Protein AF-A0A133UGE2-F1 (afdb_monomer_lite)

Organism: NCBI:txid1698265

pLDDT: mean 78.45, std 8.92, range [45.41, 88.5]

InterPro domains:
  IPR004837 Sodium/calcium exchanger membrane region [PF01699] (4-87)
  IPR044880 NCX, central ion-binding domain superfamily [G3DSA:1.20.1420.30] (2-88)

Foldseek 3Di:
DDVVVVVVVVVNVVVVVVVVVCCVCVVVVVVVVVVPDDDDVCCVVPVVVLVVVLVVLVVVCVVVVDQDPVNVVVSVVSVVVSVVVVVVVD

Secondary structure (DSSP, 8-state):
--GGGGT-HHHHHHHHHHHHHHHHHHHHHHHHHHT-----HHIIIIIHHHHHHHHHHHHHHHHTT---HHHHHHHHHHHHHHHHHHHHH-

Sequence (90 aa):
MEPVRKGRESIAIGNIIGSLIFFSTGNIGLLALTRGFSTDPSVLSFYWPFLFISTALIAVLLYRGKIKRLEAAGLGTLYTVYWVLSYLVV

Radius of gyration: 15.96 Å; chains: 1; bounding box: 41×22×43 Å

Structure (mmCIF, N/CA/C/O backbone):
data_AF-A0A133UGE2-F1
#
_entry.id   AF-A0A133UGE2-F1
#
loop_
_atom_site.group_PDB
_atom_site.id
_atom_site.type_symbol
_atom_site.label_atom_id
_atom_site.label_alt_id
_atom_site.label_comp_id
_atom_site.label_asym_id
_atom_site.label_entity_id
_atom_site.label_seq_id
_atom_site.pdbx_PDB_ins_code
_atom_site.Cartn_x
_atom_site.Cartn_y
_atom_site.Cartn_z
_atom_site.occupancy
_atom_site.B_iso_or_equiv
_atom_site.auth_seq_id
_atom_site.auth_comp_id
_atom_site.auth_asym_id
_atom_site.auth_atom_id
_atom_site.pdbx_PDB_model_num
ATOM 1 N N . MET A 1 1 ? 0.034 -14.812 21.544 1.00 45.41 1 MET A N 1
ATOM 2 C CA . MET A 1 1 ? -0.927 -13.983 22.310 1.00 45.41 1 MET A CA 1
ATOM 3 C C . MET A 1 1 ? -1.089 -12.664 21.559 1.00 45.41 1 MET A C 1
ATOM 5 O O . MET A 1 1 ? -0.245 -11.792 21.713 1.00 45.41 1 MET A O 1
ATOM 9 N N . GLU A 1 2 ? -2.070 -12.551 20.662 1.00 53.75 2 GLU A N 1
ATOM 10 C CA . GLU A 1 2 ? -2.176 -11.402 19.746 1.00 53.75 2 GLU A CA 1
ATOM 11 C C . GLU A 1 2 ? -2.510 -10.088 20.487 1.00 53.75 2 GLU A C 1
ATOM 13 O O . GLU A 1 2 ? -3.403 -10.093 21.341 1.00 53.75 2 GLU A O 1
ATOM 18 N N . PRO A 1 3 ? -1.853 -8.953 20.164 1.00 55.56 3 PRO A N 1
ATOM 19 C CA . PRO A 1 3 ? -2.108 -7.647 20.792 1.00 55.56 3 PRO A CA 1
ATOM 20 C C . PRO A 1 3 ? -3.570 -7.181 20.677 1.00 55.56 3 PRO A C 1
ATOM 22 O O . PRO A 1 3 ? -4.063 -6.460 21.547 1.00 55.56 3 PRO A O 1
ATOM 25 N N . VAL A 1 4 ? -4.276 -7.658 19.645 1.00 55.34 4 VAL A N 1
ATOM 26 C CA . VAL A 1 4 ? -5.704 -7.410 19.395 1.00 55.34 4 VAL A CA 1
ATOM 27 C C . VAL A 1 4 ? -6.576 -7.893 20.564 1.00 55.34 4 VAL A C 1
ATOM 29 O O . VAL A 1 4 ? -7.483 -7.184 20.985 1.00 55.34 4 VAL A O 1
ATOM 32 N N . ARG A 1 5 ? -6.249 -9.035 21.195 1.00 56.81 5 ARG A N 1
ATOM 33 C CA . ARG A 1 5 ? -6.999 -9.578 22.353 1.00 56.81 5 ARG A CA 1
ATOM 34 C C . ARG A 1 5 ? -6.800 -8.791 23.653 1.00 56.81 5 ARG A C 1
ATOM 36 O O . ARG A 1 5 ? -7.510 -9.050 24.618 1.00 56.81 5 ARG A O 1
ATOM 43 N N . LYS A 1 6 ? -5.857 -7.841 23.699 1.00 60.22 6 LYS A N 1
ATOM 44 C CA . LYS A 1 6 ? -5.608 -6.964 24.859 1.00 60.22 6 LYS A CA 1
ATOM 45 C C . LY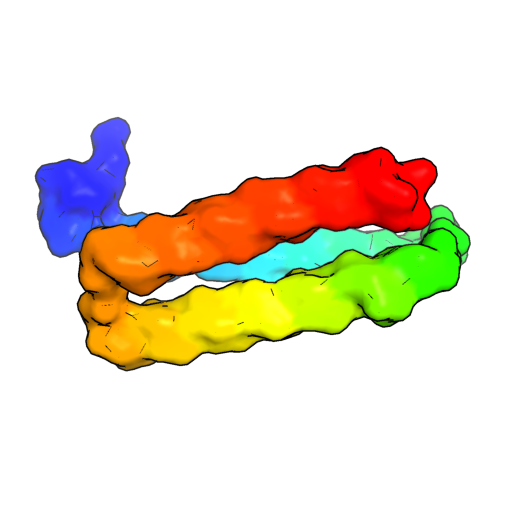S A 1 6 ? -6.146 -5.537 24.669 1.00 60.22 6 LYS A C 1
ATOM 47 O O . LYS A 1 6 ? -5.762 -4.656 25.434 1.00 60.22 6 LYS A O 1
ATOM 52 N N . GLY A 1 7 ? -6.967 -5.286 23.642 1.00 60.97 7 GLY A N 1
ATOM 53 C CA . GLY A 1 7 ? -7.470 -3.940 23.329 1.00 60.97 7 GLY A CA 1
ATOM 54 C C . GLY A 1 7 ? -6.380 -2.974 22.846 1.00 60.97 7 GLY A C 1
ATOM 55 O O . GLY A 1 7 ? -6.565 -1.763 22.883 1.00 60.97 7 GLY A O 1
ATOM 56 N N . ARG A 1 8 ? -5.219 -3.490 22.410 1.00 64.88 8 ARG A N 1
ATOM 57 C CA . ARG A 1 8 ? -4.097 -2.693 21.878 1.00 64.88 8 ARG A CA 1
ATOM 58 C C . ARG A 1 8 ? -4.075 -2.732 20.354 1.00 64.88 8 ARG A C 1
ATOM 60 O O . ARG A 1 8 ? -3.072 -3.070 19.729 1.00 64.88 8 ARG A O 1
ATOM 67 N N . GLU A 1 9 ? -5.220 -2.404 19.777 1.00 70.31 9 GLU A N 1
ATOM 68 C CA . GLU A 1 9 ? -5.496 -2.429 18.338 1.00 70.31 9 GLU A CA 1
ATOM 69 C C . GLU A 1 9 ? -4.508 -1.537 17.573 1.00 70.31 9 GLU A C 1
ATOM 71 O O . GLU A 1 9 ? -3.931 -1.946 16.568 1.00 70.31 9 GLU A O 1
ATOM 76 N N . SER A 1 10 ? -4.209 -0.363 18.134 1.00 69.62 10 SER A N 1
ATOM 77 C CA . SER A 1 10 ? -3.241 0.597 17.597 1.00 69.62 10 SER A CA 1
ATOM 78 C C . SER A 1 10 ? -1.814 0.045 17.499 1.00 69.62 10 SER A C 1
ATOM 80 O O . SER A 1 10 ? -1.109 0.355 16.543 1.00 69.62 10 SER A O 1
ATOM 82 N N . ILE A 1 11 ? -1.389 -0.811 18.437 1.00 75.62 11 ILE A N 1
ATOM 83 C CA . ILE A 1 11 ? -0.053 -1.431 18.413 1.00 75.62 11 ILE A CA 1
ATOM 84 C C . ILE A 1 11 ? 0.020 -2.512 17.334 1.00 75.62 11 ILE A C 1
ATOM 86 O O . ILE A 1 11 ? 1.014 -2.593 16.617 1.00 75.62 11 ILE A O 1
ATOM 90 N N . ALA A 1 12 ? -1.030 -3.328 17.189 1.00 74.56 12 ALA A N 1
ATOM 91 C CA . ALA A 1 12 ? -1.095 -4.329 16.123 1.00 74.56 12 ALA A CA 1
ATOM 92 C C . ALA A 1 12 ? -1.049 -3.669 14.736 1.00 74.56 12 ALA A C 1
ATOM 94 O O . ALA A 1 12 ? -0.270 -4.086 13.881 1.00 74.56 12 ALA A O 1
ATOM 95 N N . ILE A 1 13 ? -1.826 -2.598 14.550 1.00 77.75 13 ILE A N 1
ATOM 96 C CA . ILE A 1 13 ? -1.844 -1.793 13.324 1.00 77.75 13 ILE A CA 1
ATOM 97 C C . ILE A 1 13 ? -0.459 -1.193 13.049 1.00 77.75 13 ILE A C 1
ATOM 99 O O . ILE A 1 13 ? 0.063 -1.345 11.947 1.00 77.75 13 ILE A O 1
ATOM 103 N N . GLY A 1 14 ? 0.166 -0.567 14.052 1.00 80.12 14 GLY A N 1
ATOM 104 C CA . GLY A 1 14 ? 1.499 0.023 13.911 1.00 80.12 14 GLY A CA 1
ATOM 105 C C . GLY A 1 14 ? 2.566 -0.998 13.512 1.00 80.12 14 GLY A C 1
ATOM 106 O O . GLY A 1 14 ? 3.400 -0.708 12.658 1.00 80.12 14 GLY A O 1
ATOM 107 N N . ASN A 1 15 ? 2.497 -2.215 14.059 1.00 84.06 15 ASN A N 1
ATOM 108 C CA . ASN A 1 15 ? 3.422 -3.288 13.702 1.00 84.06 15 ASN A CA 1
ATOM 109 C C . ASN A 1 15 ? 3.254 -3.730 12.238 1.00 84.06 15 ASN A C 1
ATOM 111 O O . ASN A 1 15 ? 4.241 -3.853 11.519 1.00 84.06 15 ASN A O 1
ATOM 115 N N . ILE A 1 16 ? 2.011 -3.906 11.774 1.00 82.00 16 ILE A N 1
ATOM 116 C CA . ILE A 1 16 ? 1.712 -4.290 10.383 1.00 82.00 16 ILE A CA 1
ATOM 117 C C . ILE A 1 16 ? 2.200 -3.216 9.403 1.00 82.00 16 ILE A C 1
ATOM 119 O O . ILE A 1 16 ? 2.890 -3.534 8.434 1.00 82.00 16 ILE A O 1
ATOM 123 N N . ILE A 1 17 ? 1.885 -1.944 9.670 1.00 82.31 17 ILE A N 1
ATOM 124 C CA . ILE A 1 17 ? 2.305 -0.821 8.819 1.00 82.31 17 ILE A CA 1
ATOM 125 C C . ILE A 1 17 ? 3.831 -0.712 8.792 1.00 82.31 17 ILE A C 1
ATOM 127 O O . ILE A 1 17 ? 4.418 -0.582 7.719 1.00 82.31 17 ILE A O 1
ATOM 131 N N . GLY A 1 18 ? 4.479 -0.799 9.959 1.00 82.12 18 GLY A N 1
ATOM 132 C CA . GLY A 1 18 ? 5.933 -0.722 10.077 1.00 82.12 18 GLY A CA 1
ATOM 133 C C . GLY A 1 18 ? 6.638 -1.822 9.285 1.00 82.12 18 GLY A C 1
ATOM 134 O O . GLY A 1 18 ? 7.565 -1.535 8.530 1.00 82.12 18 GLY A O 1
ATOM 135 N N . SER A 1 19 ? 6.155 -3.066 9.382 1.00 83.50 19 SER A N 1
ATOM 136 C CA . SER A 1 19 ? 6.667 -4.169 8.565 1.00 83.50 19 SER A CA 1
ATOM 137 C C . SER A 1 19 ? 6.455 -3.925 7.068 1.00 83.50 19 SER A C 1
ATOM 139 O O . SER A 1 19 ? 7.382 -4.156 6.297 1.00 83.50 19 SER A O 1
ATOM 141 N N . LEU A 1 20 ? 5.293 -3.415 6.637 1.00 85.00 20 LEU A N 1
ATOM 142 C CA . LEU A 1 20 ? 5.040 -3.112 5.220 1.00 85.00 20 LEU A CA 1
ATOM 143 C C . LEU A 1 20 ? 5.995 -2.048 4.668 1.00 85.00 20 LEU A C 1
ATOM 145 O O . LEU A 1 20 ? 6.544 -2.221 3.579 1.00 85.00 20 LEU A O 1
ATOM 149 N N . ILE A 1 21 ? 6.206 -0.958 5.410 1.00 85.62 21 ILE A N 1
ATOM 150 C CA . ILE A 1 21 ? 7.123 0.120 5.011 1.00 85.62 21 ILE A CA 1
ATOM 151 C C . ILE A 1 21 ? 8.557 -0.408 4.934 1.00 85.62 21 ILE A C 1
ATOM 153 O O . ILE A 1 21 ? 9.266 -0.112 3.968 1.00 85.62 21 ILE A O 1
ATOM 157 N N . PHE A 1 22 ? 8.969 -1.217 5.917 1.00 87.44 22 PHE A N 1
ATOM 158 C CA . PHE A 1 22 ? 10.296 -1.821 5.940 1.00 87.44 22 PHE A CA 1
ATOM 159 C C . PHE A 1 22 ? 10.502 -2.792 4.777 1.00 87.44 22 PHE A C 1
ATOM 161 O O . PHE A 1 22 ? 11.514 -2.698 4.098 1.00 87.44 22 PHE A O 1
ATOM 168 N N . PHE A 1 23 ? 9.549 -3.681 4.491 1.00 85.62 23 PHE A N 1
ATOM 169 C CA . PHE A 1 23 ? 9.667 -4.599 3.358 1.00 85.62 23 PHE A CA 1
ATOM 170 C C . PHE A 1 23 ? 9.667 -3.865 2.021 1.00 85.62 23 PHE A C 1
ATOM 172 O O . PHE A 1 23 ? 10.489 -4.173 1.163 1.00 85.62 23 PHE A O 1
ATOM 179 N N . SER A 1 24 ? 8.792 -2.872 1.854 1.00 83.25 24 SER A N 1
ATOM 180 C CA . SER A 1 24 ? 8.696 -2.126 0.596 1.00 83.25 24 SER A CA 1
ATOM 181 C C . SER A 1 24 ? 9.972 -1.326 0.345 1.00 83.25 24 SER A C 1
ATOM 183 O O . SER A 1 24 ? 10.562 -1.426 -0.720 1.00 83.25 24 SER A O 1
ATOM 185 N N . THR A 1 25 ? 10.459 -0.587 1.342 1.00 85.06 25 THR A N 1
ATOM 186 C CA . THR A 1 25 ? 11.663 0.246 1.188 1.00 85.06 25 THR A CA 1
ATOM 187 C C . THR A 1 25 ? 12.944 -0.582 1.236 1.00 85.06 25 THR A C 1
ATOM 189 O O . THR A 1 25 ? 13.843 -0.386 0.425 1.00 85.06 25 THR A O 1
ATOM 192 N N . GLY A 1 26 ? 13.038 -1.516 2.181 1.00 86.56 26 GLY A N 1
ATOM 193 C CA . GLY A 1 26 ? 14.226 -2.322 2.442 1.00 86.56 26 GLY A CA 1
ATOM 194 C C . GLY A 1 26 ? 14.531 -3.299 1.314 1.00 86.56 26 GLY A C 1
ATOM 195 O O . GLY A 1 26 ? 15.661 -3.326 0.832 1.00 86.56 26 GLY A O 1
ATOM 196 N N . ASN A 1 27 ? 13.531 -4.045 0.831 1.00 85.50 27 ASN A N 1
ATOM 197 C CA . ASN A 1 27 ? 13.752 -4.977 -0.276 1.00 85.50 27 ASN A CA 1
ATOM 198 C C . ASN A 1 27 ? 14.066 -4.221 -1.570 1.00 85.50 27 ASN A C 1
ATOM 200 O O . ASN A 1 27 ? 15.024 -4.573 -2.251 1.00 85.50 27 ASN A O 1
ATOM 204 N N . ILE A 1 28 ? 13.310 -3.163 -1.897 1.00 83.75 28 ILE A N 1
ATOM 205 C CA . ILE A 1 28 ? 13.561 -2.364 -3.109 1.00 83.75 28 ILE A CA 1
ATOM 206 C C . ILE A 1 28 ? 14.930 -1.681 -3.032 1.00 83.75 28 ILE A C 1
ATOM 208 O O . ILE A 1 28 ? 15.673 -1.706 -4.007 1.00 83.75 28 ILE A O 1
ATOM 212 N N . GLY A 1 29 ? 15.301 -1.114 -1.881 1.00 84.44 29 GLY A N 1
ATOM 213 C CA . GLY A 1 29 ? 16.608 -0.488 -1.678 1.00 84.44 29 GLY A CA 1
ATOM 214 C C . GLY A 1 29 ? 17.760 -1.480 -1.832 1.00 84.44 29 GLY A C 1
ATOM 215 O O . GLY A 1 29 ? 18.749 -1.178 -2.498 1.00 84.44 29 GLY A O 1
ATOM 216 N N . LEU A 1 30 ? 17.611 -2.693 -1.293 1.00 87.75 30 LEU A N 1
ATOM 217 C CA . LEU A 1 30 ? 18.599 -3.755 -1.463 1.00 87.75 30 LEU A CA 1
ATOM 218 C C . LEU A 1 30 ? 18.705 -4.210 -2.929 1.00 87.75 30 LEU A C 1
ATOM 220 O O . LEU A 1 30 ? 19.811 -4.362 -3.442 1.00 87.75 30 LEU A O 1
ATOM 224 N N . LEU A 1 31 ? 17.574 -4.366 -3.624 1.00 84.94 31 LEU A N 1
ATOM 225 C CA . LEU A 1 31 ? 17.529 -4.697 -5.055 1.00 84.94 31 LEU A CA 1
ATOM 226 C C . LEU A 1 31 ? 18.122 -3.584 -5.936 1.00 84.94 31 LEU A C 1
ATOM 228 O O . LEU A 1 31 ? 18.772 -3.860 -6.944 1.00 84.94 31 LEU A O 1
ATOM 232 N N . ALA A 1 32 ? 17.945 -2.319 -5.554 1.00 83.50 32 ALA A N 1
ATOM 233 C CA . ALA A 1 32 ? 18.528 -1.182 -6.259 1.00 83.50 32 ALA A CA 1
ATOM 234 C C . ALA A 1 32 ? 20.064 -1.171 -6.162 1.00 83.50 32 ALA A C 1
ATOM 236 O O . ALA A 1 32 ? 20.739 -0.819 -7.133 1.00 83.50 32 ALA A O 1
ATOM 237 N N . LEU A 1 33 ? 20.626 -1.600 -5.024 1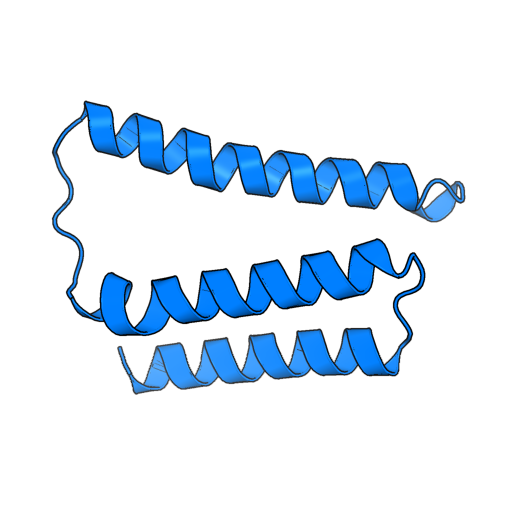.00 87.62 33 LEU A N 1
ATOM 238 C CA . LEU A 1 33 ? 22.077 -1.718 -4.833 1.00 87.62 33 LEU A CA 1
ATOM 239 C C . LEU A 1 33 ? 22.695 -2.814 -5.706 1.00 87.62 33 LEU A C 1
ATOM 241 O O . LEU A 1 33 ? 23.805 -2.639 -6.205 1.00 87.62 33 LEU A O 1
ATOM 245 N N . THR A 1 34 ? 21.987 -3.924 -5.923 1.00 85.62 34 THR A N 1
ATOM 246 C CA . THR A 1 34 ? 22.492 -5.043 -6.731 1.00 85.62 34 THR A CA 1
ATOM 247 C C . THR A 1 34 ? 22.365 -4.813 -8.242 1.00 85.62 34 THR A C 1
ATOM 249 O O . THR A 1 34 ? 22.951 -5.574 -9.007 1.00 85.62 34 THR A O 1
ATOM 252 N N . ARG A 1 35 ? 21.648 -3.762 -8.690 1.00 70.56 35 ARG A N 1
ATOM 253 C CA . ARG A 1 35 ? 21.459 -3.346 -10.105 1.00 70.56 35 ARG A CA 1
ATOM 254 C C . ARG A 1 35 ? 20.991 -4.454 -11.067 1.00 70.56 35 ARG A C 1
ATOM 256 O O . ARG A 1 35 ? 21.095 -4.303 -12.281 1.00 70.56 35 ARG A O 1
ATOM 263 N N . GLY A 1 36 ? 20.458 -5.551 -10.538 1.00 67.69 36 GLY A N 1
ATOM 264 C CA . GLY A 1 36 ? 20.202 -6.787 -11.277 1.00 67.69 36 GLY A CA 1
ATOM 265 C C . GLY A 1 36 ? 18.726 -7.124 -11.444 1.00 67.69 36 GLY A C 1
ATOM 266 O O . GLY A 1 36 ? 18.375 -8.293 -11.325 1.00 67.69 36 GLY A O 1
ATOM 267 N N . PHE A 1 37 ? 17.849 -6.142 -11.672 1.00 69.31 37 PHE A N 1
ATOM 268 C CA . PHE A 1 37 ? 16.437 -6.433 -11.929 1.00 69.31 37 PHE A CA 1
ATOM 269 C C . PHE A 1 37 ? 15.949 -5.753 -13.210 1.00 69.31 37 PHE A C 1
ATOM 271 O O . PHE A 1 37 ? 16.083 -4.546 -13.390 1.00 69.31 37 PHE A O 1
ATOM 278 N N . SER A 1 38 ? 15.395 -6.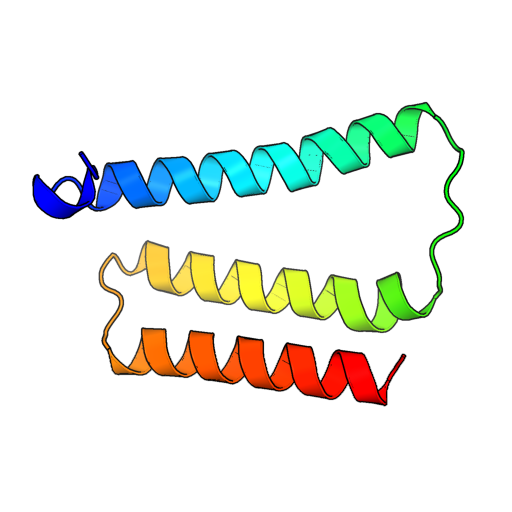558 -14.116 1.00 69.25 38 SER A N 1
ATOM 279 C CA . SER A 1 38 ? 14.562 -6.075 -15.215 1.00 69.25 38 SER A CA 1
ATOM 280 C C . SER A 1 38 ? 13.118 -6.160 -14.745 1.00 69.25 38 SER A C 1
ATOM 282 O O . SER A 1 38 ? 12.610 -7.251 -14.498 1.00 69.25 38 SER A O 1
ATOM 284 N N . THR A 1 39 ? 12.476 -5.013 -14.550 1.00 70.44 39 THR A N 1
ATOM 285 C CA . THR A 1 39 ? 11.041 -4.956 -14.253 1.00 70.44 39 THR A CA 1
ATOM 286 C C . THR A 1 39 ? 10.251 -5.146 -15.535 1.00 70.44 39 THR A C 1
ATOM 288 O O . THR A 1 39 ? 10.471 -4.417 -16.502 1.00 70.44 39 THR A O 1
ATOM 291 N N . ASP A 1 40 ? 9.307 -6.083 -15.523 1.00 77.69 40 ASP A N 1
ATOM 292 C CA . ASP A 1 40 ? 8.316 -6.191 -16.588 1.00 77.69 40 ASP A CA 1
ATOM 293 C C . ASP A 1 40 ? 7.522 -4.868 -16.681 1.00 77.69 40 ASP A C 1
ATOM 295 O O . ASP A 1 40 ? 7.154 -4.319 -15.633 1.00 77.69 40 ASP A O 1
ATOM 299 N N . PRO A 1 41 ? 7.252 -4.322 -17.881 1.00 77.69 41 PRO A N 1
ATOM 300 C CA . PRO A 1 41 ? 6.464 -3.097 -18.041 1.00 77.69 41 PRO A CA 1
ATOM 301 C C . PRO A 1 41 ? 5.110 -3.147 -17.315 1.00 77.69 41 PRO A C 1
ATOM 303 O O . PRO A 1 41 ? 4.637 -2.130 -16.802 1.00 77.69 41 PRO A O 1
ATOM 306 N N . SER A 1 42 ? 4.530 -4.343 -17.185 1.00 76.00 42 SER A N 1
ATOM 307 C CA . SER A 1 42 ? 3.285 -4.593 -16.454 1.00 76.00 42 SER A CA 1
ATOM 308 C C . SER A 1 42 ? 3.390 -4.183 -14.981 1.00 76.00 42 SER A C 1
ATOM 310 O O . SER A 1 42 ? 2.425 -3.686 -14.401 1.00 76.00 42 SER A O 1
ATOM 312 N N . VAL A 1 43 ? 4.578 -4.300 -14.373 1.00 77.06 43 VAL A N 1
ATOM 313 C CA . VAL A 1 43 ? 4.846 -3.885 -12.985 1.00 77.06 43 VAL A CA 1
ATOM 314 C C . VAL A 1 43 ? 4.646 -2.385 -12.803 1.00 77.06 43 VAL A C 1
ATOM 316 O O . VAL A 1 43 ? 4.006 -1.967 -11.838 1.00 77.06 43 VAL A O 1
ATOM 319 N N . LEU A 1 44 ? 5.136 -1.574 -13.742 1.00 78.50 44 LEU A N 1
ATOM 320 C CA . LEU A 1 44 ? 4.992 -0.119 -13.682 1.00 78.50 44 LEU A CA 1
ATOM 321 C C . LEU A 1 44 ? 3.585 0.354 -14.056 1.00 78.50 44 LEU A C 1
ATOM 323 O O . LEU A 1 44 ? 3.096 1.307 -13.453 1.00 78.50 44 LEU A O 1
ATOM 327 N N . SER A 1 45 ? 2.926 -0.291 -15.019 1.00 79.69 45 SER A N 1
ATOM 328 C CA . SER A 1 45 ? 1.608 0.150 -15.493 1.00 79.69 45 SER A CA 1
ATOM 329 C C . SER A 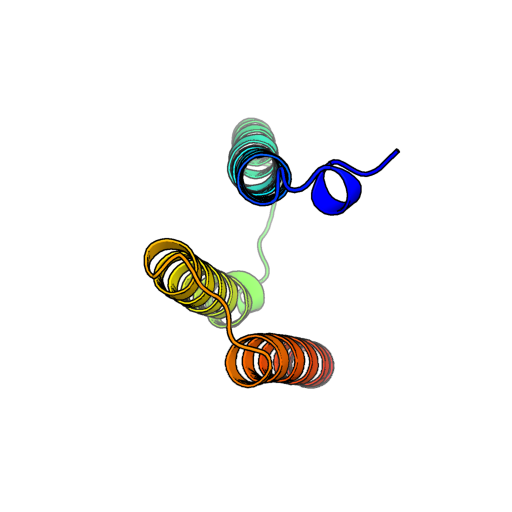1 45 ? 0.432 -0.386 -14.673 1.00 79.69 45 SER A C 1
ATOM 331 O O . SER A 1 45 ? -0.598 0.279 -14.610 1.00 79.69 45 SER A O 1
ATOM 333 N N . PHE A 1 46 ? 0.564 -1.554 -14.038 1.00 78.88 46 PHE A N 1
ATOM 334 C CA . PHE A 1 46 ? -0.540 -2.217 -13.336 1.00 78.88 46 PHE A CA 1
ATOM 335 C C . PHE A 1 46 ? -0.285 -2.351 -11.831 1.00 78.88 46 PHE A C 1
ATOM 337 O O . PHE A 1 46 ? -1.074 -1.871 -11.017 1.00 78.88 46 PHE A O 1
ATOM 344 N N . TYR A 1 47 ? 0.847 -2.943 -11.445 1.00 79.62 47 TYR A N 1
ATOM 345 C CA . TYR A 1 47 ? 1.123 -3.271 -10.043 1.00 79.62 47 TYR A CA 1
ATOM 346 C C . TYR A 1 47 ? 1.428 -2.037 -9.184 1.00 79.62 47 TYR A C 1
ATOM 348 O O . TYR A 1 47 ? 0.895 -1.903 -8.083 1.00 79.62 47 TYR A O 1
ATOM 356 N N . TRP A 1 48 ? 2.248 -1.111 -9.687 1.00 82.19 48 TRP A N 1
ATOM 357 C CA . TRP A 1 48 ? 2.627 0.111 -8.969 1.00 82.19 48 TRP A CA 1
ATOM 358 C C . TRP A 1 48 ? 1.445 1.050 -8.681 1.00 82.19 48 TRP A C 1
ATOM 360 O O . TRP A 1 48 ? 1.260 1.415 -7.516 1.00 82.19 48 TRP A O 1
ATOM 370 N N . PRO A 1 49 ? 0.606 1.424 -9.670 1.00 83.62 49 PRO A N 1
ATOM 371 C CA . PRO A 1 49 ? -0.558 2.269 -9.421 1.00 83.62 49 PRO A CA 1
ATOM 372 C C . PRO A 1 49 ? -1.538 1.618 -8.447 1.00 83.62 49 PRO A C 1
ATOM 374 O O . PRO A 1 49 ? -2.042 2.281 -7.542 1.00 83.62 49 PRO A O 1
ATOM 377 N N . PHE A 1 50 ? -1.766 0.307 -8.579 1.00 82.25 50 PHE A N 1
ATOM 378 C CA . PHE A 1 50 ? -2.674 -0.417 -7.697 1.00 82.25 50 PHE A CA 1
ATOM 379 C C . PHE A 1 50 ? -2.165 -0.457 -6.250 1.00 82.25 50 PHE A C 1
ATOM 381 O O . PHE A 1 50 ? -2.924 -0.211 -5.306 1.00 82.25 50 PHE A O 1
ATOM 388 N N . LEU A 1 51 ? -0.867 -0.708 -6.063 1.00 83.19 51 LEU A N 1
ATOM 389 C CA . LEU A 1 51 ? -0.218 -0.673 -4.753 1.00 83.19 51 LEU A CA 1
ATOM 390 C C . LEU A 1 51 ? -0.320 0.719 -4.123 1.00 83.19 51 LEU A C 1
ATOM 392 O O . LEU A 1 51 ? -0.643 0.838 -2.942 1.00 83.19 51 LEU A O 1
ATOM 396 N N . PHE A 1 52 ? -0.113 1.776 -4.908 1.00 84.50 52 PHE A N 1
ATOM 397 C CA . PHE A 1 52 ? -0.203 3.147 -4.416 1.00 84.50 52 PHE A CA 1
ATOM 398 C C . PHE A 1 52 ? -1.636 3.521 -4.008 1.00 84.50 52 PHE A C 1
ATOM 400 O O . PHE A 1 52 ? -1.848 4.033 -2.909 1.00 84.50 52 PHE A O 1
ATOM 407 N N . ILE A 1 53 ? -2.631 3.208 -4.846 1.00 85.88 53 ILE A N 1
ATOM 408 C CA . ILE A 1 53 ? -4.052 3.489 -4.578 1.00 85.88 53 ILE A CA 1
ATOM 409 C C . ILE A 1 53 ? -4.534 2.728 -3.341 1.00 85.88 53 ILE A C 1
ATOM 411 O O . ILE A 1 53 ? -5.156 3.316 -2.457 1.00 85.88 53 ILE A O 1
ATOM 415 N N . SER A 1 54 ? -4.234 1.431 -3.253 1.00 82.44 54 SER A N 1
ATOM 416 C CA . SER A 1 54 ? -4.645 0.602 -2.114 1.00 82.44 54 SER A CA 1
ATOM 417 C C . SER A 1 54 ? -3.978 1.052 -0.814 1.00 82.44 54 SER A C 1
ATOM 419 O O . SER A 1 54 ? -4.659 1.201 0.201 1.00 82.44 54 SER A O 1
ATOM 421 N N . THR A 1 55 ? -2.680 1.365 -0.846 1.00 83.62 55 THR A N 1
ATOM 422 C CA . THR A 1 55 ? -1.948 1.882 0.319 1.00 83.62 55 THR A CA 1
ATOM 423 C C . THR A 1 55 ? -2.496 3.236 0.769 1.00 83.62 55 THR A C 1
ATOM 425 O O . THR A 1 55 ? -2.727 3.433 1.961 1.00 83.62 55 THR A O 1
ATOM 428 N N . ALA A 1 56 ? -2.770 4.153 -0.164 1.00 84.88 56 ALA A N 1
ATOM 429 C CA . ALA A 1 56 ? -3.363 5.451 0.147 1.00 84.88 56 ALA A CA 1
ATOM 430 C C . ALA A 1 56 ? -4.770 5.305 0.749 1.00 84.88 56 ALA A C 1
ATOM 432 O O . ALA A 1 56 ? -5.083 5.941 1.755 1.00 84.88 56 ALA A O 1
ATOM 433 N N . LEU A 1 57 ? -5.603 4.423 0.188 1.00 83.75 57 LEU A N 1
ATOM 434 C CA . LEU A 1 57 ? -6.942 4.147 0.705 1.00 83.75 57 LEU A CA 1
ATOM 435 C C . LEU A 1 57 ? -6.887 3.594 2.136 1.00 83.75 57 LEU A C 1
ATOM 437 O O . LEU A 1 57 ? -7.611 4.066 3.013 1.00 83.75 57 LEU A O 1
ATOM 441 N N . ILE A 1 58 ? -5.993 2.635 2.387 1.00 81.94 58 ILE A N 1
ATOM 442 C CA . ILE A 1 58 ? -5.770 2.067 3.720 1.00 81.94 58 ILE A CA 1
ATOM 443 C C . ILE A 1 58 ? -5.280 3.150 4.690 1.00 81.94 58 ILE A C 1
ATOM 445 O O . ILE A 1 58 ? -5.805 3.249 5.797 1.00 81.94 58 ILE A O 1
ATOM 449 N N . ALA A 1 59 ? -4.342 4.007 4.276 1.00 82.56 59 ALA A N 1
ATOM 450 C CA . ALA A 1 59 ? -3.844 5.109 5.097 1.00 82.56 59 ALA A CA 1
ATOM 451 C C . ALA A 1 59 ? -4.959 6.095 5.487 1.00 82.56 59 ALA A C 1
ATOM 453 O O . ALA A 1 59 ? -5.053 6.481 6.651 1.00 82.56 59 ALA A O 1
ATOM 454 N N . VAL A 1 60 ? -5.851 6.452 4.556 1.00 82.12 60 VAL A N 1
ATOM 455 C CA . VAL A 1 60 ? -7.005 7.331 4.825 1.00 82.12 60 VAL A CA 1
ATOM 456 C C . VAL A 1 60 ? -7.997 6.678 5.794 1.00 82.12 60 VAL A C 1
ATOM 458 O O . VAL A 1 60 ? -8.484 7.328 6.724 1.00 82.12 60 VAL A O 1
ATOM 461 N N . LEU A 1 61 ? -8.291 5.388 5.614 1.00 80.75 61 LEU A N 1
ATOM 462 C CA . LEU A 1 61 ? -9.183 4.642 6.507 1.00 80.75 61 LEU A CA 1
ATOM 463 C C . LEU A 1 61 ? -8.604 4.517 7.921 1.00 80.75 61 LEU A C 1
ATOM 465 O O . LEU A 1 61 ? -9.331 4.669 8.904 1.00 80.75 61 LEU A O 1
ATOM 469 N N . LEU A 1 62 ? -7.293 4.305 8.027 1.00 77.00 62 LEU A N 1
ATOM 470 C CA . LEU A 1 62 ? -6.579 4.250 9.298 1.00 77.00 62 LEU A CA 1
ATOM 471 C C . LEU A 1 62 ? -6.479 5.619 9.975 1.00 77.00 62 LEU A C 1
ATOM 473 O O . LEU A 1 62 ? -6.639 5.697 11.190 1.00 77.00 62 LEU A O 1
ATOM 477 N N . TYR A 1 63 ? -6.292 6.701 9.212 1.00 77.88 63 TYR A N 1
ATOM 478 C CA . TYR A 1 63 ? -6.292 8.067 9.743 1.00 77.88 63 TYR A CA 1
ATOM 479 C C . TYR A 1 63 ? -7.642 8.439 10.374 1.00 77.88 63 TYR A C 1
ATOM 481 O O . TYR A 1 63 ? -7.688 9.130 11.390 1.00 77.88 63 TYR A O 1
ATOM 489 N N . ARG A 1 64 ? -8.754 7.907 9.844 1.00 75.50 64 ARG A N 1
ATOM 490 C CA . ARG A 1 64 ? -10.090 8.038 10.458 1.00 75.50 64 ARG A CA 1
ATOM 491 C C . ARG A 1 64 ? -10.250 7.268 11.776 1.00 75.50 64 ARG A C 1
ATOM 493 O O . ARG A 1 64 ? -11.272 7.431 12.441 1.00 75.50 64 ARG A O 1
ATOM 500 N N . GLY A 1 65 ? -9.283 6.435 12.168 1.00 69.12 65 GLY A N 1
ATOM 501 C CA . GLY A 1 65 ? -9.207 5.77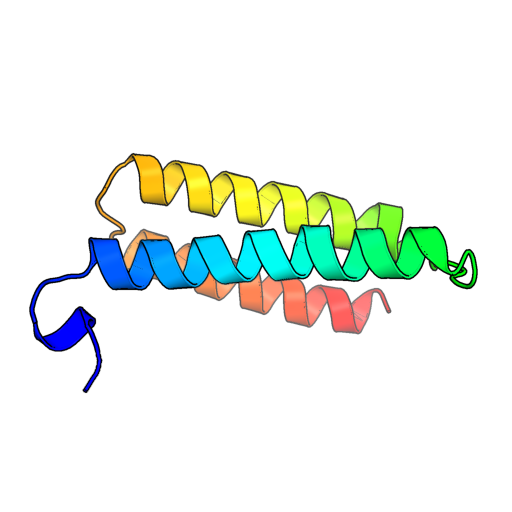1 13.476 1.00 69.12 65 GLY A CA 1
ATOM 502 C C . GLY A 1 65 ? -10.262 4.690 13.742 1.00 69.12 65 GLY A C 1
ATOM 503 O O . GLY A 1 65 ? -10.188 4.008 14.761 1.00 69.12 65 GLY A O 1
ATOM 504 N N . LYS A 1 66 ? -11.244 4.508 12.851 1.00 71.38 66 LYS A N 1
ATOM 505 C CA . LYS A 1 66 ? -12.278 3.471 12.940 1.00 71.38 66 LYS A CA 1
ATOM 506 C C . LYS A 1 66 ? -12.547 2.893 11.558 1.00 71.38 66 LYS A C 1
ATOM 508 O O . LYS A 1 66 ? -13.143 3.569 10.726 1.00 71.38 66 LYS A O 1
ATOM 513 N N . ILE A 1 67 ? -12.171 1.632 11.359 1.00 74.06 67 ILE A N 1
ATOM 514 C CA . ILE A 1 67 ? -12.538 0.860 10.170 1.00 74.06 67 ILE A CA 1
ATOM 515 C C . ILE A 1 67 ? -13.874 0.170 10.451 1.00 74.06 67 ILE A C 1
ATOM 517 O O . ILE A 1 67 ? -13.974 -0.702 11.316 1.00 74.06 67 ILE A O 1
ATOM 521 N N . LYS A 1 68 ? -14.930 0.565 9.740 1.00 80.38 68 LYS A N 1
ATOM 522 C CA . LYS A 1 68 ? -16.240 -0.099 9.816 1.00 80.38 68 LYS A CA 1
ATOM 523 C C . LYS A 1 68 ? -16.198 -1.435 9.066 1.00 80.38 68 LYS A C 1
ATOM 525 O O . LYS A 1 68 ? -15.469 -1.580 8.090 1.00 80.38 68 LYS A O 1
ATOM 530 N N . ARG A 1 69 ? -17.058 -2.395 9.441 1.00 81.75 69 ARG A N 1
ATOM 531 C CA . ARG A 1 69 ? -17.183 -3.696 8.740 1.00 81.75 69 ARG A CA 1
ATOM 532 C C . ARG A 1 69 ? -17.375 -3.557 7.223 1.00 81.75 69 ARG A C 1
ATOM 534 O O . ARG A 1 69 ? -16.827 -4.358 6.479 1.00 81.75 69 ARG A O 1
ATOM 541 N N . LEU A 1 70 ? -18.110 -2.537 6.776 1.00 81.88 70 LEU A N 1
ATOM 542 C CA . LEU A 1 70 ? -18.310 -2.255 5.349 1.00 81.88 70 LEU A CA 1
ATOM 543 C C . LEU A 1 70 ? -17.032 -1.765 4.653 1.00 81.88 70 LEU A C 1
ATOM 545 O O . LEU A 1 70 ? -16.775 -2.146 3.519 1.00 81.88 70 LEU A O 1
ATOM 549 N N . GLU A 1 71 ? -16.212 -0.962 5.333 1.00 80.19 71 GLU A N 1
ATOM 550 C CA . GLU A 1 71 ? -14.934 -0.469 4.798 1.00 80.19 71 GLU A CA 1
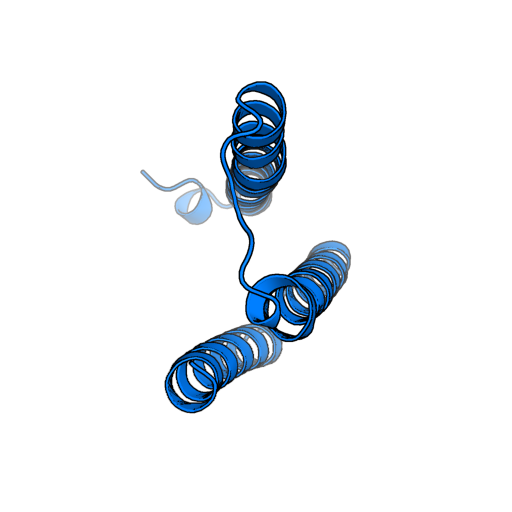ATOM 551 C C . GLU A 1 71 ? -13.914 -1.615 4.720 1.00 80.19 71 GLU A C 1
ATOM 553 O O . GLU A 1 71 ? -13.223 -1.761 3.715 1.00 80.19 71 GLU A O 1
ATOM 558 N N . ALA A 1 72 ? -13.890 -2.491 5.732 1.00 79.06 72 ALA A N 1
ATOM 559 C CA . ALA A 1 72 ? -13.090 -3.715 5.716 1.00 79.06 72 ALA A CA 1
ATOM 560 C C . ALA A 1 72 ? -13.529 -4.687 4.604 1.00 79.06 72 ALA A C 1
ATOM 562 O O . ALA A 1 72 ? -12.681 -5.242 3.910 1.00 79.06 72 ALA A O 1
ATOM 563 N N . ALA A 1 73 ? -14.839 -4.863 4.398 1.00 86.94 73 ALA A N 1
ATOM 564 C CA . ALA A 1 73 ? -15.364 -5.668 3.296 1.00 86.94 73 ALA A CA 1
ATOM 565 C C . ALA A 1 73 ? -14.990 -5.066 1.932 1.00 86.94 73 ALA A C 1
ATOM 567 O O . ALA A 1 73 ? -14.576 -5.801 1.045 1.00 86.94 73 ALA A O 1
ATOM 568 N N . GLY A 1 74 ? -15.056 -3.738 1.784 1.00 84.88 74 GLY A N 1
ATOM 569 C CA . GLY A 1 74 ? -14.616 -3.039 0.575 1.00 84.88 74 GLY A CA 1
ATOM 570 C C . GLY A 1 74 ? -13.133 -3.256 0.265 1.00 84.88 74 GLY A C 1
ATOM 571 O O . GLY A 1 74 ? -12.791 -3.552 -0.876 1.00 84.88 74 GLY A O 1
ATOM 572 N N . LEU A 1 75 ? -12.260 -3.188 1.278 1.00 82.69 75 LEU A N 1
ATOM 573 C CA . LEU A 1 75 ? -10.835 -3.514 1.131 1.00 82.69 75 LEU A CA 1
ATOM 574 C C . LEU A 1 75 ? -10.614 -4.983 0.742 1.00 82.69 75 LEU A C 1
ATOM 576 O O . LEU A 1 75 ? -9.779 -5.269 -0.113 1.00 82.69 75 LEU A O 1
ATOM 580 N N . GLY A 1 76 ? -11.381 -5.906 1.331 1.00 83.81 76 GLY A N 1
ATOM 581 C CA . GLY A 1 76 ? -11.349 -7.324 0.969 1.00 83.81 76 GLY A CA 1
ATOM 582 C C . GLY A 1 76 ? -11.752 -7.557 -0.487 1.00 83.81 76 GLY A C 1
ATOM 583 O O . GLY A 1 76 ? -11.014 -8.195 -1.231 1.00 83.81 76 GLY A O 1
ATOM 584 N N . THR A 1 77 ? -12.866 -6.967 -0.924 1.00 88.50 77 THR A N 1
ATOM 585 C CA . THR A 1 77 ? -13.319 -7.035 -2.320 1.00 88.50 77 THR A CA 1
ATOM 586 C C . THR A 1 77 ? -12.293 -6.428 -3.269 1.00 88.50 77 THR A C 1
ATOM 588 O O . THR A 1 77 ? -12.001 -7.024 -4.300 1.00 88.50 77 THR A O 1
ATOM 591 N N . LEU A 1 78 ? -11.705 -5.278 -2.922 1.00 85.56 78 LEU A N 1
ATOM 592 C CA . LEU A 1 78 ? -10.653 -4.644 -3.719 1.00 85.56 78 LEU A CA 1
ATOM 593 C C . LEU A 1 78 ? -9.452 -5.581 -3.901 1.00 85.56 78 LEU A C 1
ATOM 595 O O . LEU A 1 78 ? -8.925 -5.693 -5.006 1.00 85.56 78 LEU A O 1
ATOM 599 N N . TYR A 1 79 ? -9.054 -6.287 -2.842 1.00 84.50 79 TYR A N 1
ATOM 600 C CA . TYR A 1 79 ? -7.987 -7.282 -2.903 1.00 84.50 79 TYR A CA 1
ATOM 601 C C . TYR A 1 79 ? -8.362 -8.495 -3.767 1.00 84.50 79 TYR A C 1
ATOM 603 O O . TYR A 1 79 ? -7.549 -8.960 -4.561 1.00 84.50 79 TYR A O 1
ATOM 611 N N . THR A 1 80 ? -9.597 -8.992 -3.676 1.00 86.94 80 THR A N 1
ATOM 612 C CA . THR A 1 80 ? -10.063 -10.085 -4.542 1.00 86.94 80 THR A CA 1
ATOM 613 C C . THR A 1 80 ? -10.098 -9.663 -6.011 1.00 86.94 80 THR A C 1
ATOM 615 O O . THR A 1 80 ? -9.642 -10.410 -6.870 1.00 86.94 80 THR A O 1
ATOM 618 N N . VAL A 1 81 ? -10.580 -8.453 -6.307 1.00 87.19 81 VAL A N 1
ATOM 619 C CA . VAL A 1 81 ? -10.599 -7.892 -7.667 1.00 87.19 81 VAL A CA 1
ATOM 620 C C . VAL A 1 81 ? -9.183 -7.740 -8.206 1.00 87.19 81 VAL A C 1
ATOM 622 O O . VAL A 1 81 ? -8.919 -8.162 -9.327 1.00 87.19 81 VAL A O 1
ATOM 625 N N . TYR A 1 82 ? -8.262 -7.202 -7.405 1.00 83.44 82 TYR A N 1
ATOM 626 C CA . TYR A 1 82 ? -6.843 -7.148 -7.749 1.00 83.44 82 TYR A CA 1
ATOM 627 C C . TYR A 1 82 ? -6.291 -8.516 -8.121 1.00 83.44 82 TYR A C 1
ATOM 629 O O . TYR A 1 82 ? -5.632 -8.658 -9.145 1.00 83.44 82 TYR A O 1
ATOM 637 N N . TRP A 1 83 ? -6.570 -9.519 -7.292 1.00 86.94 83 TRP A N 1
ATOM 638 C CA . TRP A 1 83 ? -6.053 -10.864 -7.481 1.00 86.94 83 TRP A CA 1
ATOM 639 C C . TRP A 1 83 ? -6.574 -11.488 -8.780 1.00 86.94 83 TRP A C 1
ATOM 641 O O . TRP A 1 83 ? -5.794 -12.032 -9.555 1.00 86.94 83 TRP A O 1
ATOM 651 N N . VAL A 1 84 ? -7.870 -11.332 -9.065 1.00 87.88 84 VAL A N 1
ATOM 652 C CA . VAL A 1 84 ? -8.487 -11.807 -10.313 1.00 87.88 84 VAL A CA 1
ATOM 653 C C . VAL A 1 84 ? -7.937 -11.062 -11.529 1.00 87.88 84 VAL A C 1
ATOM 655 O O . VAL A 1 84 ? -7.560 -11.696 -12.508 1.00 87.88 84 VAL A O 1
ATOM 658 N N . LEU A 1 85 ? -7.849 -9.730 -11.477 1.00 83.31 85 LEU A N 1
ATOM 659 C CA . LEU A 1 85 ? -7.306 -8.941 -12.584 1.00 83.31 85 LEU A CA 1
ATOM 660 C C . LEU A 1 85 ? -5.826 -9.248 -12.823 1.00 83.31 85 LEU A C 1
ATOM 662 O O . LEU A 1 85 ? -5.415 -9.361 -13.970 1.00 83.31 85 LEU A O 1
ATOM 666 N N . SER A 1 86 ? -5.044 -9.453 -11.762 1.00 79.44 86 SER A N 1
ATOM 667 C CA . SER A 1 86 ? -3.646 -9.869 -11.880 1.00 79.44 86 SER A CA 1
ATOM 668 C C . SER A 1 86 ? -3.497 -11.217 -12.584 1.00 79.44 86 SER A C 1
ATOM 670 O O . SER A 1 86 ? -2.479 -11.407 -13.226 1.00 79.44 86 SER A O 1
ATOM 672 N N . TYR A 1 87 ? -4.457 -12.136 -12.458 1.00 80.88 87 TYR A N 1
ATOM 673 C CA . TYR A 1 87 ? -4.445 -13.433 -13.152 1.00 80.88 87 TYR A CA 1
ATOM 674 C C . TYR A 1 87 ? -4.911 -13.360 -14.612 1.00 80.88 87 TYR A C 1
ATOM 676 O O . TYR A 1 87 ? -4.734 -14.317 -15.358 1.00 80.88 87 TYR A O 1
ATOM 684 N N . LEU A 1 88 ? -5.602 -12.283 -14.992 1.00 77.31 88 LEU A N 1
ATOM 685 C CA . LEU A 1 88 ? -6.124 -12.085 -16.347 1.00 77.31 88 LEU A CA 1
ATOM 686 C C . LEU A 1 88 ? -5.209 -11.198 -17.199 1.00 77.31 88 LEU A C 1
ATOM 688 O O . LEU A 1 88 ? -5.220 -11.308 -18.421 1.00 77.31 88 LEU A O 1
ATOM 692 N N . VAL A 1 89 ? -4.481 -10.280 -16.559 1.00 69.56 89 VAL A N 1
ATOM 693 C CA . VAL A 1 89 ? -3.580 -9.314 -17.208 1.00 69.56 89 VAL A CA 1
ATOM 694 C C . VAL A 1 89 ? -2.157 -9.871 -17.360 1.00 69.56 89 VAL A C 1
ATOM 696 O O . VAL A 1 89 ? -1.436 -9.415 -18.246 1.00 69.56 89 VAL A O 1
ATOM 699 N N . VAL A 1 90 ? -1.768 -10.844 -16.529 1.00 59.91 90 VAL A N 1
ATOM 700 C CA . VAL A 1 90 ? -0.479 -11.560 -16.566 1.00 59.91 90 VAL A CA 1
ATOM 701 C C . VAL A 1 90 ? -0.725 -13.031 -16.844 1.00 59.91 90 VAL A C 1
ATOM 703 O O . VAL A 1 90 ? 0.019 -13.592 -17.677 1.00 59.91 90 VAL A O 1
#